Protein AF-A0A7S0ENW8-F1 (afdb_monomer)

Solvent-accessible surface area (backbone atoms only — not comparable to full-atom values): 9501 Å² total; per-residue (Å²): 119,57,72,40,77,46,80,48,72,46,78,56,61,97,93,54,88,68,68,50,77,47,80,47,73,40,72,53,72,91,69,92,64,78,50,60,42,69,52,75,48,71,70,87,68,55,80,50,41,33,65,29,35,27,38,98,94,39,80,40,53,71,80,74,59,57,89,91,46,83,42,41,60,43,67,33,64,58,25,39,32,32,29,65,58,78,70,94,59,100,79,66,75,93,82,66,78,78,71,62,82,42,77,48,73,33,89,88,36,46,37,30,24,41,37,56,76,62,46,68,76,47,88,78,89,72,70,58,44,53,56,56,69,38,88,70,47,29,47,35,32,40,74,44,69,63,52,89,90,64,89,129

Foldseek 3Di:
DFPDKDWDWDDDDPPDDDIDIDIDTHRDDDDLDWDWDKDKDQPQQDQFKAKWAADPNDTHGLQPADQLGPQFKAFGDQGMFIFGHPPPDVDDDPPDDGDTPDDDGDDQFRMWGQFDPCSSRDDPSPTHRDPSSDSSRMIITTPDTSDPPDDD

Secondary structure (DSSP, 8-state):
-EEEEEEEEE---TT--PPEEEEEEEEE----S--EEEEEE-----TTEEEEEEETTEEE-GGGPPTTS--S-EE-SSEEEEEE---S-S---TT-PPPPSEEEE-SS--EEESS-GGGGT---S---PPPTTSTT--EEEEEEE--TT---

Mean predicted aligned error: 7.74 Å

Sequence (152 aa):
APGRLQLSYSIPGPNQSAVSLDVTWSNKTATRLAESTWISFEPNHETRRTWQMHTLGSWISPYAVVENGTRHIFSVWDGVRLVEEPAMKRSMPQTELPRPSFLIQALDSPLLSFTDINHLIWYDGTSSPPRPSDPAAAAHFNLHNNLWGTAF

pLDDT: mean 80.48, std 13.92, range [35.09, 96.5]

Radius of gyration: 16.89 Å; Cα contacts (8 Å, |Δi|>4): 268; chains: 1; bounding box: 40×43×47 Å

Organism: NCBI:txid3032

Structure (mmCIF, N/CA/C/O backbone):
data_AF-A0A7S0ENW8-F1
#
_entry.id   AF-A0A7S0ENW8-F1
#
loop_
_atom_site.group_PDB
_atom_site.id
_atom_site.type_symbol
_atom_site.label_atom_id
_atom_site.label_alt_id
_atom_site.label_comp_id
_atom_site.label_asym_id
_atom_site.label_entity_id
_atom_site.label_seq_id
_atom_site.pdbx_PDB_ins_code
_atom_site.Cartn_x
_atom_site.Cartn_y
_atom_site.Cartn_z
_atom_site.occupancy
_atom_site.B_iso_or_equiv
_atom_site.auth_seq_id
_atom_site.auth_comp_id
_atom_site.auth_asym_id
_atom_site.auth_atom_id
_atom_site.pdbx_PDB_model_num
ATOM 1 N N . ALA A 1 1 ? -14.332 -2.227 13.575 1.00 78.69 1 ALA A N 1
ATOM 2 C CA . ALA A 1 1 ? -13.592 -1.011 13.161 1.00 78.69 1 ALA A CA 1
ATOM 3 C C . ALA A 1 1 ? -13.108 -0.209 14.379 1.00 78.69 1 ALA A C 1
ATOM 5 O O . ALA A 1 1 ? -13.778 -0.256 15.410 1.00 78.69 1 ALA A O 1
ATOM 6 N N . PRO A 1 2 ? -11.961 0.493 14.303 1.00 89.31 2 PRO A N 1
ATOM 7 C CA . PRO A 1 2 ? -11.470 1.382 15.362 1.00 89.31 2 PRO A CA 1
ATOM 8 C C . PRO A 1 2 ? -12.406 2.568 15.624 1.00 89.31 2 PRO A C 1
ATOM 10 O O . PRO A 1 2 ? -12.968 3.123 14.685 1.00 89.31 2 PRO A O 1
ATOM 13 N N . GLY A 1 3 ? -12.538 2.988 16.885 1.00 91.81 3 GLY A N 1
ATOM 14 C CA . GLY A 1 3 ? -13.309 4.181 17.253 1.00 91.81 3 GLY A CA 1
ATOM 15 C C . GLY A 1 3 ? -12.608 5.503 16.918 1.00 91.81 3 GLY A C 1
ATOM 16 O O . GLY A 1 3 ? -13.270 6.532 16.810 1.00 91.81 3 GLY A O 1
ATOM 17 N N . ARG A 1 4 ? -11.280 5.491 16.741 1.00 94.56 4 ARG A N 1
ATOM 18 C CA . ARG A 1 4 ? -10.496 6.640 16.267 1.00 94.56 4 ARG A CA 1
ATOM 19 C C . ARG A 1 4 ? -9.378 6.176 15.340 1.00 94.56 4 ARG A C 1
ATOM 21 O O . ARG A 1 4 ? -8.683 5.209 15.648 1.00 94.56 4 ARG A O 1
ATOM 28 N N . LEU A 1 5 ? -9.192 6.912 14.248 1.00 93.19 5 LEU A N 1
ATOM 29 C CA . LEU A 1 5 ? -8.088 6.775 13.301 1.00 93.19 5 LEU A CA 1
ATOM 30 C C . LEU A 1 5 ? -7.424 8.145 13.131 1.00 93.19 5 LEU A C 1
ATOM 32 O O . LEU A 1 5 ? -8.116 9.158 13.025 1.00 93.19 5 LEU A O 1
ATOM 36 N N . GLN A 1 6 ? -6.097 8.179 13.127 1.00 95.62 6 GLN A N 1
ATOM 37 C CA . GLN A 1 6 ? -5.308 9.385 12.917 1.00 95.62 6 GLN A CA 1
ATOM 38 C C . GLN A 1 6 ? -4.168 9.082 11.945 1.00 95.62 6 GLN A C 1
ATOM 40 O O . GLN A 1 6 ? -3.451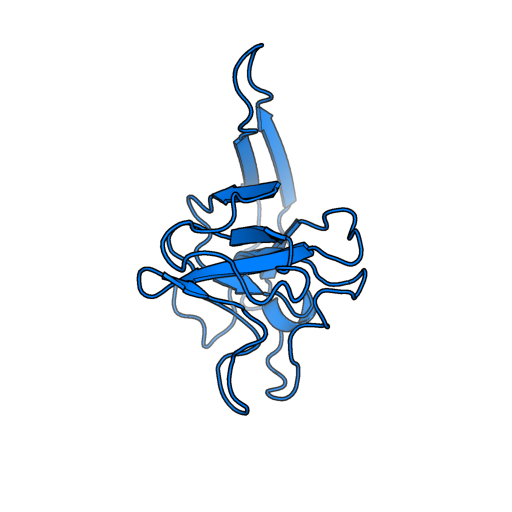 8.101 12.119 1.00 95.62 6 GLN A O 1
ATOM 45 N N . LEU A 1 7 ? -4.007 9.950 10.949 1.00 94.81 7 LEU A N 1
ATOM 46 C CA . LEU A 1 7 ? -2.851 9.988 10.063 1.00 94.81 7 LEU A CA 1
ATOM 47 C C . LEU A 1 7 ? -2.056 11.249 10.399 1.00 94.81 7 LEU A C 1
ATOM 49 O O . LEU A 1 7 ? -2.588 12.356 10.293 1.00 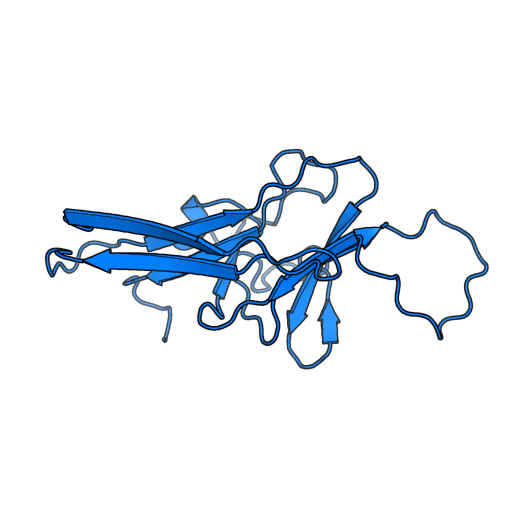94.81 7 LEU A O 1
ATOM 53 N N . SER A 1 8 ? -0.805 11.077 10.805 1.00 96.50 8 SER A N 1
ATOM 54 C CA . SER A 1 8 ? 0.146 12.174 10.978 1.00 96.50 8 SER A CA 1
ATOM 55 C C . SER A 1 8 ? 1.170 12.095 9.856 1.00 96.50 8 SER A C 1
ATOM 57 O O . SER A 1 8 ? 1.630 11.010 9.510 1.00 96.50 8 SER A O 1
ATOM 59 N N . TYR A 1 9 ? 1.513 13.235 9.269 1.00 94.69 9 TYR A N 1
ATOM 60 C CA . TYR A 1 9 ? 2.537 13.305 8.238 1.00 94.69 9 TYR A CA 1
ATOM 61 C C . TYR A 1 9 ? 3.530 14.412 8.568 1.00 94.69 9 TYR A C 1
ATOM 63 O O . TYR A 1 9 ? 3.144 15.506 8.984 1.00 94.69 9 TYR A O 1
ATOM 71 N N . SER A 1 10 ? 4.813 14.117 8.381 1.00 95.00 10 SER A N 1
ATOM 72 C CA . SER A 1 10 ? 5.895 15.083 8.548 1.00 95.00 10 SER A CA 1
ATOM 73 C C . SER A 1 10 ? 6.486 15.388 7.182 1.00 95.00 10 SER A C 1
ATOM 75 O O . SER A 1 10 ? 7.072 14.515 6.538 1.00 95.00 10 SER A O 1
ATOM 77 N N . ILE A 1 11 ? 6.286 16.623 6.720 1.00 93.75 11 ILE A N 1
ATOM 78 C CA . ILE A 1 11 ? 6.892 17.110 5.483 1.00 93.75 11 ILE A CA 1
ATOM 79 C C . ILE A 1 11 ? 8.278 17.627 5.846 1.00 93.75 11 ILE A C 1
ATOM 81 O O . ILE A 1 11 ? 8.393 18.491 6.722 1.00 93.75 11 ILE A O 1
ATOM 85 N N . PRO A 1 12 ? 9.330 17.113 5.206 1.00 91.62 12 PRO A N 1
ATOM 86 C CA . PRO A 1 12 ? 10.671 17.485 5.584 1.00 91.62 12 PRO A CA 1
ATOM 87 C C . PRO A 1 12 ? 11.011 18.908 5.107 1.00 91.62 12 PRO A C 1
ATOM 89 O O . PRO A 1 12 ? 10.356 19.479 4.232 1.00 91.62 12 PRO A O 1
ATOM 92 N N . GLY A 1 13 ? 12.051 19.494 5.704 1.00 89.50 13 GLY A N 1
ATOM 93 C CA . GLY A 1 13 ? 12.530 20.828 5.341 1.00 89.50 13 GLY A CA 1
ATOM 94 C C . GLY A 1 13 ? 13.160 20.895 3.939 1.00 89.50 13 GLY A C 1
ATOM 95 O O . GLY A 1 13 ? 13.356 19.867 3.283 1.00 89.50 13 GLY A O 1
ATOM 96 N N . PRO A 1 14 ? 13.536 22.102 3.473 1.00 80.38 14 PRO A N 1
ATOM 97 C CA . PRO A 1 14 ? 14.239 22.255 2.203 1.00 80.38 14 PRO A CA 1
ATOM 98 C C . PRO A 1 14 ? 15.523 21.408 2.230 1.00 80.38 14 PRO A C 1
ATOM 100 O O . PRO A 1 14 ? 16.301 21.515 3.176 1.00 80.38 14 PRO A O 1
ATOM 103 N N . ASN A 1 15 ? 15.730 20.580 1.196 1.00 85.19 15 ASN A N 1
ATOM 104 C CA . ASN A 1 15 ? 16.837 19.616 0.996 1.00 85.19 15 ASN A CA 1
ATOM 105 C C . ASN A 1 15 ? 16.604 18.167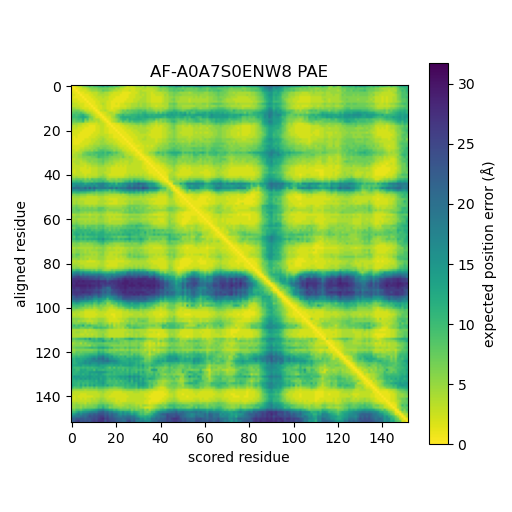 1.458 1.00 85.19 15 ASN A C 1
ATOM 107 O O . ASN A 1 15 ? 17.508 17.341 1.333 1.00 85.19 15 ASN A O 1
ATOM 111 N N . GLN A 1 16 ? 15.414 17.822 1.936 1.00 87.81 16 GLN A N 1
ATOM 112 C CA . GLN A 1 16 ? 15.028 16.440 2.219 1.00 87.81 16 GLN A CA 1
ATOM 113 C C . GLN A 1 16 ? 13.800 16.060 1.379 1.00 87.81 16 GLN A C 1
ATOM 115 O O . GLN A 1 16 ? 12.944 16.897 1.107 1.00 87.81 16 GLN A O 1
ATOM 120 N N . SER A 1 17 ? 13.725 14.801 0.942 1.00 87.69 17 SER A N 1
ATOM 121 C CA . SER A 1 17 ? 12.666 14.308 0.043 1.00 87.69 17 SER A CA 1
ATOM 122 C C . SER A 1 17 ? 11.765 13.236 0.663 1.00 87.69 17 SER A C 1
ATOM 124 O O . SER A 1 17 ? 10.780 12.843 0.044 1.00 87.69 17 SER A O 1
ATOM 126 N N . ALA A 1 18 ? 12.089 12.754 1.865 1.00 91.75 18 ALA A N 1
ATOM 127 C CA . ALA A 1 18 ? 11.337 11.701 2.537 1.00 91.75 18 ALA A CA 1
ATOM 128 C C . ALA A 1 18 ? 10.209 12.294 3.391 1.00 91.75 18 ALA A C 1
ATOM 130 O O . ALA A 1 18 ? 10.466 13.056 4.319 1.00 91.75 18 ALA A O 1
ATOM 131 N N . VAL A 1 19 ? 8.967 11.921 3.083 1.00 93.12 19 VAL A N 1
ATOM 132 C CA . VAL A 1 19 ? 7.793 12.235 3.908 1.00 93.12 19 VAL A CA 1
ATOM 133 C C . VAL A 1 19 ? 7.554 11.069 4.859 1.00 93.12 19 VAL A C 1
ATOM 135 O O . VAL A 1 19 ? 7.376 9.939 4.406 1.00 93.12 19 VAL A O 1
ATOM 138 N N . SER A 1 20 ? 7.528 11.343 6.162 1.00 94.38 20 SER A N 1
ATOM 139 C CA . SER A 1 20 ? 7.166 10.336 7.165 1.00 94.38 20 SER A CA 1
ATOM 140 C C . SER A 1 20 ? 5.655 10.298 7.348 1.00 94.38 20 SER A C 1
ATOM 142 O O . SER A 1 20 ? 5.011 11.350 7.382 1.00 94.38 20 SER A O 1
ATOM 144 N N . LEU A 1 21 ? 5.103 9.093 7.472 1.00 94.31 21 LEU A N 1
ATOM 145 C CA . LEU A 1 21 ? 3.676 8.837 7.638 1.00 94.31 21 LEU A CA 1
ATOM 146 C C . LEU A 1 21 ? 3.472 7.916 8.839 1.00 94.31 21 LEU A C 1
ATOM 148 O O . LEU A 1 21 ? 3.955 6.788 8.830 1.00 94.31 21 LEU A O 1
ATOM 152 N N . ASP A 1 22 ? 2.708 8.381 9.822 1.00 94.56 22 ASP A N 1
ATOM 153 C CA . ASP A 1 22 ? 2.341 7.613 11.007 1.00 94.56 22 ASP A CA 1
ATOM 154 C C . ASP A 1 22 ? 0.827 7.416 11.035 1.00 94.56 22 ASP A C 1
ATOM 156 O O . ASP A 1 22 ? 0.054 8.377 11.133 1.00 94.56 22 ASP A O 1
ATOM 160 N N . VAL A 1 23 ? 0.391 6.159 10.968 1.00 93.19 23 VAL A N 1
ATOM 161 C CA . VAL A 1 23 ? -1.020 5.792 11.116 1.00 93.19 23 VAL A CA 1
ATOM 162 C C . VAL A 1 23 ? -1.231 5.224 12.509 1.00 93.19 23 VAL A C 1
ATOM 164 O O . VAL A 1 23 ? -0.637 4.219 12.884 1.00 93.19 23 VAL A O 1
ATOM 167 N N . THR A 1 24 ? -2.107 5.852 13.286 1.00 93.06 24 THR A N 1
ATOM 168 C CA . THR A 1 24 ? -2.462 5.403 14.635 1.00 93.06 24 THR A CA 1
ATOM 169 C C . THR A 1 24 ? -3.959 5.159 14.727 1.00 93.06 24 THR A C 1
ATOM 171 O O . THR A 1 24 ? -4.765 5.973 14.273 1.00 93.06 24 THR A O 1
ATOM 174 N N . TRP A 1 25 ? -4.356 4.061 15.366 1.00 91.31 25 TRP A N 1
ATOM 175 C CA . TRP A 1 25 ? -5.754 3.777 15.675 1.00 91.31 25 TRP A CA 1
ATOM 176 C C . TRP A 1 25 ? -5.937 3.410 17.144 1.00 91.31 25 TRP A C 1
ATOM 178 O O . TRP A 1 25 ? -5.053 2.848 17.786 1.00 91.31 25 TRP A O 1
ATOM 188 N N . SER A 1 26 ? -7.108 3.728 17.690 1.00 93.81 26 SER A N 1
ATOM 189 C CA . SER A 1 26 ? -7.467 3.400 19.070 1.00 93.81 26 SER A CA 1
ATOM 190 C C . SER A 1 26 ? -8.957 3.097 19.207 1.00 93.81 26 SER A C 1
ATOM 192 O O . SER A 1 26 ? -9.739 3.250 18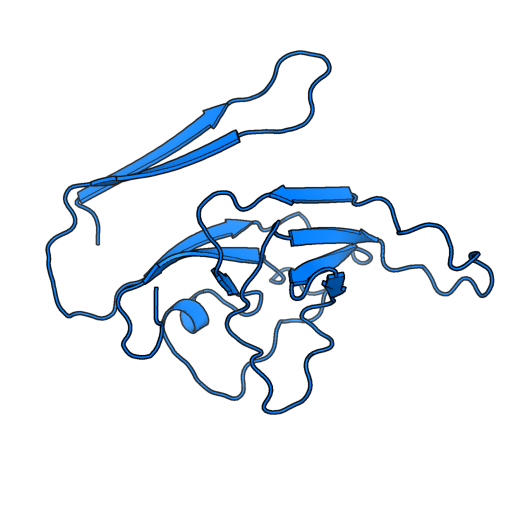.263 1.00 93.81 26 SER A O 1
ATOM 194 N N . ASN A 1 27 ? -9.354 2.606 20.384 1.00 94.19 27 ASN A N 1
ATOM 195 C CA . ASN A 1 27 ? -10.733 2.221 20.696 1.00 94.1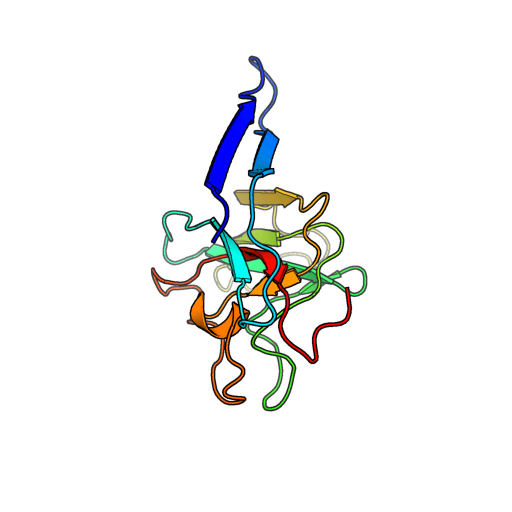9 27 ASN A CA 1
ATOM 196 C C . ASN A 1 27 ? -11.318 1.203 19.703 1.00 94.19 27 ASN A C 1
ATOM 198 O O . ASN A 1 27 ? -12.490 1.279 19.340 1.00 94.19 27 ASN A O 1
ATOM 202 N N . LYS A 1 28 ? -10.504 0.259 19.220 1.00 88.88 28 LYS A N 1
ATOM 203 C CA . LYS A 1 28 ? -11.011 -0.880 18.453 1.00 88.88 28 LYS A CA 1
ATOM 204 C C . LYS A 1 28 ? -11.645 -1.880 19.413 1.00 88.88 28 LYS A C 1
ATOM 206 O O . LYS A 1 28 ? -10.976 -2.396 20.304 1.00 88.88 28 LYS A O 1
ATOM 211 N N . THR A 1 29 ? -12.928 -2.170 19.209 1.00 90.12 29 THR A N 1
ATOM 212 C CA . THR A 1 29 ? -13.624 -3.236 19.934 1.00 90.12 29 THR A CA 1
ATOM 213 C C . THR A 1 29 ? -12.924 -4.568 19.674 1.00 90.12 29 THR A C 1
ATOM 215 O O . THR A 1 29 ? -12.686 -4.935 18.520 1.00 90.12 29 THR A O 1
ATOM 218 N N . ALA A 1 30 ? -12.597 -5.292 20.745 1.00 86.06 30 ALA A N 1
ATOM 219 C CA . ALA A 1 30 ? -12.081 -6.647 20.641 1.00 86.06 30 ALA A CA 1
ATOM 220 C C . ALA A 1 30 ? -13.198 -7.569 20.133 1.00 86.06 30 ALA A C 1
ATOM 222 O O . ALA A 1 30 ? -14.213 -7.761 20.801 1.00 86.06 30 ALA A O 1
ATOM 223 N N . THR A 1 31 ? -13.025 -8.118 18.935 1.00 85.06 31 THR A N 1
ATOM 224 C CA . THR A 1 31 ? -13.969 -9.047 18.304 1.00 85.06 31 THR A CA 1
ATOM 225 C C . THR A 1 31 ? -13.187 -10.149 17.589 1.00 85.06 31 THR A C 1
ATOM 227 O O . THR A 1 31 ? -12.002 -9.993 17.290 1.00 85.06 31 THR A O 1
ATOM 230 N N . ARG A 1 32 ? -13.856 -11.272 17.305 1.00 82.88 32 ARG A N 1
ATOM 231 C CA . ARG A 1 32 ? -13.334 -12.341 16.432 1.00 82.88 32 ARG A CA 1
ATOM 232 C C . ARG A 1 32 ? -13.818 -12.216 14.984 1.00 82.88 32 ARG A C 1
ATOM 234 O O . ARG A 1 32 ? -13.701 -13.166 14.221 1.00 82.88 32 ARG A O 1
ATOM 241 N N . LEU A 1 33 ? -14.419 -11.082 14.626 1.00 84.00 33 LEU A N 1
ATOM 242 C CA . LEU A 1 33 ? -14.814 -10.830 13.244 1.00 84.00 33 LEU A CA 1
ATOM 243 C C . LEU A 1 33 ? -13.558 -10.579 12.416 1.00 84.00 33 LEU A C 1
ATOM 245 O O . LEU A 1 33 ? -12.660 -9.886 12.888 1.00 84.00 33 LEU A O 1
ATOM 249 N N . ALA A 1 34 ? -13.518 -11.129 11.205 1.00 81.94 34 ALA A N 1
ATOM 250 C CA . ALA A 1 34 ? -12.451 -10.857 10.253 1.00 81.94 34 ALA A CA 1
ATOM 251 C C . ALA A 1 34 ? -12.437 -9.359 9.905 1.00 81.94 34 ALA A C 1
ATOM 253 O O . ALA A 1 34 ? -13.425 -8.808 9.420 1.00 81.94 34 ALA A O 1
ATOM 254 N N . GLU A 1 35 ? -11.323 -8.699 10.192 1.00 83.94 35 GLU A N 1
ATOM 255 C CA . GLU A 1 35 ? -11.095 -7.274 10.016 1.00 83.94 35 GLU A CA 1
ATOM 256 C C . GLU A 1 35 ? -9.640 -7.044 9.598 1.00 83.94 35 GLU A C 1
ATOM 258 O O . GLU A 1 35 ? -8.700 -7.539 10.223 1.00 83.94 35 GLU A O 1
ATOM 263 N N . SER A 1 36 ? -9.463 -6.209 8.581 1.00 86.06 36 SER A N 1
ATOM 264 C CA . SER A 1 36 ? -8.161 -5.773 8.097 1.00 86.06 36 SER A CA 1
ATOM 265 C C . SER A 1 36 ? -8.151 -4.248 8.021 1.00 86.06 36 SER A C 1
ATOM 267 O O . SER A 1 36 ? -9.168 -3.640 7.686 1.00 86.06 36 SER A O 1
ATOM 269 N N . THR A 1 37 ? -7.028 -3.632 8.375 1.00 87.88 37 THR A N 1
ATOM 270 C CA . THR A 1 37 ? -6.782 -2.193 8.220 1.00 87.88 37 THR A CA 1
ATOM 271 C C . THR A 1 37 ? -5.567 -2.031 7.327 1.00 87.88 37 THR A C 1
ATOM 273 O O . THR A 1 37 ? -4.560 -2.714 7.522 1.00 87.88 37 THR A O 1
ATOM 276 N N . TRP A 1 38 ? -5.637 -1.113 6.370 1.00 90.69 38 TRP A N 1
ATOM 277 C CA . TRP A 1 38 ? -4.561 -0.884 5.418 1.00 90.69 38 TRP A CA 1
ATOM 278 C C . TRP A 1 38 ? -4.403 0.587 5.067 1.00 90.69 38 TRP A C 1
ATOM 280 O O . TRP A 1 38 ? -5.284 1.408 5.332 1.00 90.69 38 TRP A O 1
ATOM 290 N N . ILE A 1 39 ? -3.274 0.895 4.441 1.00 91.69 39 ILE A N 1
ATOM 291 C CA . ILE A 1 39 ? -3.033 2.160 3.755 1.00 91.69 39 ILE A CA 1
ATOM 292 C C . ILE A 1 39 ? -2.620 1.867 2.313 1.00 91.69 39 ILE A C 1
ATOM 294 O O . ILE A 1 39 ? -1.771 1.013 2.058 1.00 91.69 39 ILE A O 1
ATOM 298 N N . SER A 1 40 ? -3.264 2.549 1.369 1.00 92.19 40 SER A N 1
ATOM 299 C CA . SER A 1 40 ? -3.020 2.385 -0.063 1.00 92.19 40 SER A CA 1
ATOM 300 C C . SER A 1 40 ? -2.161 3.522 -0.586 1.00 92.19 40 SER A C 1
ATOM 302 O O . SER A 1 40 ? -2.421 4.688 -0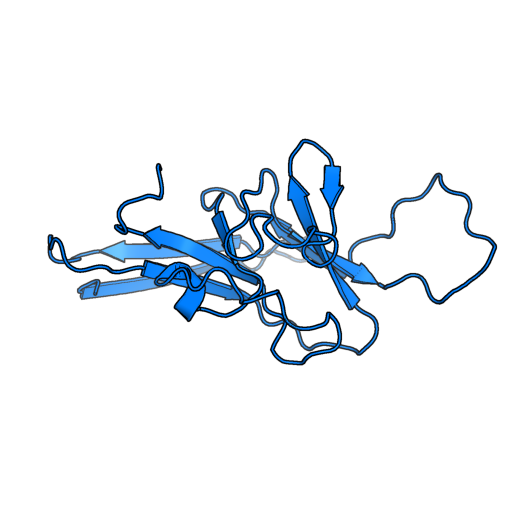.286 1.00 92.19 40 SER A O 1
ATOM 304 N N . PHE A 1 41 ? -1.182 3.183 -1.415 1.00 90.50 41 PHE A N 1
ATOM 305 C CA . PHE A 1 41 ? -0.445 4.144 -2.221 1.00 90.50 41 PHE A CA 1
ATOM 306 C C . PHE A 1 41 ? -0.768 3.911 -3.691 1.00 90.50 41 PHE A C 1
ATOM 308 O O . PHE A 1 41 ? -0.419 2.878 -4.263 1.00 90.50 41 PHE A O 1
ATOM 315 N N . GLU A 1 42 ? -1.430 4.904 -4.273 1.00 87.94 42 GLU A N 1
ATOM 316 C CA . GLU A 1 42 ? -1.953 4.914 -5.641 1.00 87.94 42 GLU A CA 1
ATOM 317 C C . GLU A 1 42 ? -1.285 6.067 -6.406 1.00 87.94 42 GLU A C 1
ATOM 319 O O . GLU A 1 42 ? -1.857 7.151 -6.552 1.00 87.94 42 GLU A O 1
ATOM 324 N N . PRO A 1 43 ? -0.008 5.911 -6.798 1.00 78.75 43 PRO A N 1
ATOM 325 C CA . PRO A 1 43 ? 0.690 6.931 -7.567 1.00 78.75 43 PRO A CA 1
ATOM 326 C C . PRO A 1 43 ? -0.008 7.120 -8.917 1.00 78.75 43 PRO A C 1
ATOM 328 O O . PRO A 1 43 ? -0.497 6.165 -9.505 1.00 78.75 43 PRO A O 1
ATOM 331 N N . ASN A 1 44 ? -0.031 8.345 -9.449 1.00 73.62 44 ASN A N 1
ATOM 332 C CA . ASN A 1 44 ? -0.590 8.571 -10.782 1.00 73.62 44 ASN A CA 1
ATOM 333 C C . ASN A 1 44 ? 0.239 7.783 -11.814 1.00 73.62 44 ASN A C 1
ATOM 335 O O . ASN A 1 44 ? 1.410 8.098 -12.057 1.00 73.62 44 ASN A O 1
ATOM 339 N N . HIS A 1 45 ? -0.348 6.715 -12.351 1.00 63.25 45 HIS A N 1
ATOM 340 C CA . HIS A 1 45 ? 0.337 5.760 -13.208 1.00 63.25 45 HIS A CA 1
ATOM 341 C C . HIS A 1 45 ? 0.597 6.375 -14.584 1.00 63.25 45 HIS A C 1
ATOM 343 O O . HIS A 1 45 ? -0.211 6.286 -15.507 1.00 63.25 45 HIS A O 1
ATOM 349 N N . GLU A 1 46 ? 1.774 6.972 -14.757 1.00 64.25 46 GLU A N 1
ATOM 350 C CA . GLU A 1 46 ? 2.352 7.091 -16.090 1.00 64.25 46 GLU A CA 1
ATOM 351 C C . GLU A 1 46 ? 2.607 5.673 -16.625 1.00 64.25 46 GLU A C 1
ATOM 353 O O . GLU A 1 46 ? 3.168 4.828 -15.926 1.00 64.25 46 GLU A O 1
ATOM 358 N N . THR A 1 47 ? 2.226 5.415 -17.878 1.00 62.69 47 THR A N 1
ATOM 359 C CA . THR A 1 47 ? 2.179 4.096 -18.553 1.00 62.69 47 THR A CA 1
ATOM 360 C C . THR A 1 47 ? 3.494 3.296 -18.588 1.00 62.69 47 THR A C 1
ATOM 362 O O . THR A 1 47 ? 3.530 2.213 -19.168 1.00 62.69 47 THR A O 1
ATOM 365 N N . ARG A 1 48 ? 4.585 3.802 -17.999 1.00 75.31 48 ARG A N 1
ATOM 366 C CA . ARG A 1 48 ? 5.931 3.208 -18.022 1.00 75.31 48 ARG A CA 1
ATOM 367 C C . ARG A 1 48 ? 6.526 2.900 -16.648 1.00 75.31 48 ARG A C 1
ATOM 369 O O . ARG A 1 48 ? 7.698 2.545 -16.598 1.00 75.31 48 ARG A O 1
ATOM 376 N N . ARG A 1 49 ? 5.795 3.047 -15.541 1.00 81.50 49 ARG A N 1
ATOM 377 C CA . ARG A 1 49 ? 6.316 2.712 -14.202 1.00 81.50 49 ARG A CA 1
ATOM 378 C C . ARG A 1 49 ? 5.734 1.391 -13.702 1.00 81.50 49 ARG A C 1
ATOM 380 O O . ARG A 1 49 ? 4.571 1.099 -13.948 1.00 81.50 49 ARG A O 1
ATOM 387 N N . THR A 1 50 ? 6.549 0.609 -13.001 1.00 86.12 50 THR A N 1
ATOM 388 C CA . THR A 1 50 ? 6.165 -0.683 -12.419 1.00 86.12 50 THR A CA 1
ATOM 389 C C . THR A 1 50 ? 6.602 -0.767 -10.963 1.00 86.12 50 THR A C 1
ATOM 391 O O . THR A 1 50 ? 7.621 -0.184 -10.573 1.00 86.12 50 THR A O 1
ATOM 394 N N . TRP A 1 51 ? 5.843 -1.504 -10.156 1.00 89.25 51 TRP A N 1
ATOM 395 C CA . TRP A 1 51 ? 6.212 -1.795 -8.778 1.00 89.25 51 TRP A CA 1
ATOM 396 C C . TRP A 1 51 ? 7.310 -2.854 -8.697 1.00 89.25 51 TRP A C 1
ATOM 398 O O . TRP A 1 51 ? 7.332 -3.839 -9.435 1.00 89.25 51 TRP A O 1
ATOM 408 N N . GLN A 1 52 ? 8.199 -2.674 -7.729 1.00 90.88 52 GLN A N 1
ATOM 409 C CA . GLN A 1 52 ? 9.093 -3.705 -7.228 1.00 90.88 52 GLN A CA 1
ATOM 410 C C . GLN A 1 52 ? 9.008 -3.743 -5.709 1.00 90.88 52 GLN A C 1
ATOM 412 O O . GLN A 1 52 ? 8.857 -2.708 -5.061 1.00 90.88 52 GLN A O 1
ATOM 417 N N . MET A 1 53 ? 9.146 -4.933 -5.145 1.00 92.06 53 MET A N 1
ATOM 418 C CA . MET A 1 53 ? 9.119 -5.177 -3.707 1.00 92.06 53 MET A CA 1
ATOM 419 C C . MET A 1 53 ? 10.475 -5.702 -3.243 1.00 92.06 53 MET A C 1
ATOM 421 O O . MET A 1 53 ? 11.096 -6.501 -3.951 1.00 92.06 53 MET A O 1
ATOM 425 N N . HIS A 1 54 ? 10.946 -5.252 -2.080 1.00 92.44 54 HIS A N 1
ATOM 426 C CA . HIS A 1 54 ? 12.177 -5.772 -1.495 1.00 92.44 54 HIS A CA 1
ATOM 427 C C . HIS A 1 54 ? 11.867 -7.002 -0.649 1.00 92.44 54 HIS A C 1
ATOM 429 O O . HIS A 1 54 ? 11.322 -6.885 0.449 1.00 92.44 54 HIS A O 1
ATOM 435 N N . THR A 1 55 ? 12.204 -8.181 -1.160 1.00 88.25 55 THR A N 1
ATOM 436 C CA . THR A 1 55 ? 11.983 -9.454 -0.472 1.00 88.25 55 THR A CA 1
ATOM 437 C C . THR A 1 55 ? 13.120 -10.420 -0.785 1.00 88.25 55 THR A C 1
ATOM 439 O O . THR A 1 55 ? 13.742 -10.338 -1.846 1.00 88.25 55 THR A O 1
ATOM 442 N N . LEU A 1 56 ? 13.443 -11.312 0.155 1.00 86.12 56 LEU A N 1
ATOM 443 C CA . LEU A 1 56 ? 14.549 -12.272 0.020 1.00 86.12 56 LEU A CA 1
ATOM 444 C C . LEU A 1 56 ? 15.894 -11.610 -0.364 1.00 86.12 56 LEU A C 1
ATOM 446 O O . LEU A 1 56 ? 16.685 -12.174 -1.117 1.00 86.12 56 LEU A O 1
ATOM 450 N N . GLY A 1 57 ? 16.140 -10.390 0.127 1.00 86.75 57 GLY A N 1
ATOM 451 C CA . GLY A 1 57 ? 17.374 -9.629 -0.110 1.00 86.75 57 GLY A CA 1
ATOM 452 C C . GLY A 1 57 ? 17.513 -9.029 -1.512 1.00 86.75 57 GLY A C 1
ATOM 453 O O . GLY A 1 57 ? 18.616 -8.650 -1.904 1.00 86.75 57 GLY A O 1
ATOM 454 N N . SER A 1 58 ? 16.430 -8.971 -2.293 1.00 89.56 58 SER A N 1
ATOM 455 C CA . SER A 1 58 ? 16.461 -8.410 -3.644 1.00 89.56 58 SER A CA 1
ATOM 456 C C . SER A 1 58 ? 15.169 -7.679 -4.012 1.00 89.56 58 SER A C 1
ATOM 458 O O . SER A 1 58 ? 14.120 -7.863 -3.398 1.00 89.56 58 SER A O 1
ATOM 460 N N . TRP A 1 59 ? 15.253 -6.812 -5.023 1.00 90.19 59 TRP A N 1
ATOM 461 C CA . TRP A 1 59 ? 14.096 -6.122 -5.590 1.00 90.19 59 TRP A CA 1
ATOM 462 C C . TRP A 1 59 ? 13.462 -6.983 -6.680 1.00 90.19 59 TRP A C 1
ATOM 464 O O . TRP A 1 59 ? 14.069 -7.198 -7.729 1.00 90.19 59 TRP A O 1
ATOM 474 N N . ILE A 1 60 ? 12.239 -7.450 -6.440 1.00 88.25 60 ILE A N 1
ATOM 475 C CA . ILE A 1 60 ? 11.528 -8.389 -7.314 1.00 88.25 60 ILE A CA 1
ATOM 476 C C . ILE A 1 60 ? 10.232 -7.745 -7.811 1.00 88.25 60 ILE A C 1
ATOM 478 O O . ILE A 1 60 ? 9.598 -6.964 -7.104 1.00 88.25 60 ILE A O 1
ATOM 482 N N . SER A 1 61 ? 9.831 -8.065 -9.040 1.00 88.00 61 SER A N 1
ATOM 483 C CA . SER A 1 61 ? 8.526 -7.670 -9.574 1.00 88.00 61 SER A CA 1
ATOM 484 C C . SER A 1 61 ? 7.408 -8.524 -8.952 1.00 88.00 61 SER A C 1
ATOM 486 O O . SER A 1 61 ? 7.487 -9.753 -9.041 1.00 88.00 61 SER A O 1
ATOM 488 N N . PRO A 1 62 ? 6.339 -7.927 -8.388 1.00 86.56 62 PRO A N 1
ATOM 489 C CA . PRO A 1 62 ? 5.191 -8.687 -7.884 1.00 86.56 62 PRO A CA 1
ATOM 490 C C . PRO A 1 62 ? 4.411 -9.384 -9.013 1.00 86.56 62 PRO A C 1
ATOM 492 O O . PRO A 1 62 ? 3.641 -10.308 -8.764 1.00 86.56 62 PRO A O 1
ATOM 495 N N . TYR A 1 63 ? 4.646 -8.986 -10.267 1.00 85.38 63 TYR A N 1
ATOM 496 C CA . TYR A 1 63 ? 4.022 -9.550 -11.466 1.00 85.38 63 TYR A CA 1
ATOM 497 C C . TYR A 1 63 ? 4.759 -10.782 -12.011 1.00 85.38 63 TYR A C 1
ATOM 499 O O . TYR A 1 63 ? 4.236 -11.479 -12.877 1.00 85.38 63 TYR A O 1
ATOM 507 N N . ALA A 1 64 ? 5.970 -11.062 -11.518 1.00 83.12 64 ALA A N 1
ATOM 508 C CA . ALA A 1 64 ? 6.795 -12.194 -11.949 1.00 83.12 64 ALA A CA 1
ATOM 509 C C . ALA A 1 64 ? 6.584 -13.460 -11.095 1.00 83.12 64 ALA A C 1
ATOM 511 O O . ALA A 1 64 ? 7.380 -14.397 -11.149 1.00 83.12 64 ALA A O 1
ATOM 512 N N . VAL A 1 65 ? 5.524 -13.493 -10.287 1.00 79.25 65 VAL A N 1
ATOM 513 C CA . VAL A 1 65 ? 5.198 -14.625 -9.416 1.00 79.25 65 VAL A CA 1
ATOM 514 C C . VAL A 1 65 ? 4.506 -15.708 -10.240 1.00 79.25 65 VAL A C 1
ATOM 516 O O . VAL A 1 65 ? 3.512 -15.452 -10.925 1.00 79.25 65 VAL A O 1
ATOM 519 N N . VAL A 1 66 ? 5.018 -16.935 -10.172 1.00 77.94 66 VAL A N 1
ATOM 520 C CA . VAL A 1 66 ? 4.472 -18.091 -10.900 1.00 77.94 66 VAL A CA 1
ATOM 521 C C . VAL A 1 66 ? 3.032 -18.408 -10.495 1.00 77.94 66 VAL A C 1
ATOM 523 O O . VAL A 1 66 ? 2.555 -17.993 -9.439 1.00 77.94 66 VAL A O 1
ATOM 526 N N . GLU A 1 67 ? 2.317 -19.113 -11.368 1.00 71.69 67 GLU A N 1
ATOM 527 C CA . GLU A 1 67 ? 0.952 -19.561 -11.090 1.00 71.69 67 GLU A CA 1
ATOM 528 C C . GLU A 1 67 ? 0.952 -20.508 -9.889 1.00 71.69 67 GLU A C 1
ATOM 530 O O . GLU A 1 67 ? 1.901 -21.270 -9.706 1.00 71.69 67 GLU A O 1
ATOM 535 N N . ASN A 1 68 ? -0.074 -20.408 -9.040 1.00 69.00 68 ASN A N 1
ATOM 536 C CA . ASN A 1 68 ? -0.141 -21.062 -7.726 1.00 69.00 68 ASN A CA 1
ATOM 537 C C . ASN A 1 68 ? 0.938 -20.619 -6.714 1.00 69.00 68 ASN A C 1
ATOM 539 O O . ASN A 1 68 ? 1.051 -21.206 -5.639 1.00 69.00 68 ASN A O 1
ATOM 543 N N . GLY A 1 69 ? 1.725 -19.583 -7.022 1.00 74.31 69 GLY A N 1
ATOM 544 C CA . GLY A 1 69 ? 2.554 -18.888 -6.039 1.00 74.31 69 GLY A CA 1
ATOM 545 C C . GLY A 1 69 ? 1.742 -17.911 -5.181 1.00 74.31 69 GLY A C 1
ATOM 546 O O . GLY A 1 69 ? 0.588 -17.598 -5.479 1.00 74.31 69 GLY A O 1
ATOM 547 N N . THR A 1 70 ? 2.355 -17.372 -4.125 1.00 77.00 70 THR A N 1
ATOM 548 C CA . THR A 1 70 ? 1.726 -16.348 -3.276 1.00 77.00 70 THR A CA 1
ATOM 549 C C . THR A 1 70 ? 1.617 -15.022 -4.035 1.00 77.00 70 THR A C 1
ATOM 551 O O . THR A 1 70 ? 2.544 -14.218 -4.022 1.00 77.00 70 THR A O 1
ATOM 554 N N . ARG A 1 71 ? 0.497 -14.805 -4.733 1.00 79.12 71 ARG A N 1
ATOM 555 C CA . ARG A 1 71 ? 0.244 -13.615 -5.575 1.00 79.12 71 ARG A CA 1
ATOM 556 C C . ARG A 1 71 ? -0.567 -12.508 -4.896 1.00 79.12 71 ARG A C 1
ATOM 558 O O . ARG A 1 71 ? -0.685 -11.418 -5.447 1.00 79.12 71 ARG A O 1
ATOM 565 N N . HIS A 1 72 ? -1.127 -12.791 -3.723 1.00 79.50 72 HIS A N 1
ATOM 566 C CA . HIS A 1 72 ? -2.105 -11.920 -3.068 1.00 79.50 72 HIS A CA 1
ATOM 567 C C . HIS A 1 72 ? -1.472 -11.013 -2.020 1.00 79.50 72 HIS A C 1
ATOM 569 O O . HIS A 1 72 ? -1.684 -9.805 -2.044 1.00 79.50 72 HIS A O 1
ATOM 575 N N . ILE A 1 73 ? -0.700 -11.601 -1.103 1.00 84.88 73 ILE A N 1
ATOM 576 C CA . ILE A 1 73 ? -0.040 -10.898 -0.005 1.00 84.88 73 ILE A CA 1
ATOM 577 C C . ILE A 1 73 ? 1.448 -11.200 -0.077 1.00 84.88 73 ILE A C 1
ATOM 579 O O . ILE A 1 73 ? 1.865 -12.356 -0.123 1.00 84.88 73 ILE A O 1
ATOM 583 N N . PHE A 1 74 ? 2.243 -10.146 -0.060 1.00 86.81 74 PHE A N 1
ATOM 584 C CA . PHE A 1 74 ? 3.689 -10.197 -0.116 1.00 86.81 74 PHE A CA 1
ATOM 585 C C . PHE A 1 74 ? 4.268 -9.754 1.210 1.00 86.81 74 PHE A C 1
ATOM 587 O O . PHE A 1 74 ? 3.787 -8.787 1.797 1.00 86.81 74 PHE A O 1
ATOM 594 N N . SER A 1 75 ? 5.324 -10.439 1.645 1.00 89.06 75 SER A N 1
ATOM 595 C CA . SER A 1 75 ? 6.168 -9.941 2.720 1.00 89.06 75 SER A CA 1
ATOM 596 C C . SER A 1 75 ? 7.342 -9.155 2.146 1.00 89.06 75 SER A C 1
ATOM 598 O O . SER A 1 75 ? 8.036 -9.637 1.243 1.00 89.06 75 SER A O 1
ATOM 600 N N . VAL A 1 76 ? 7.558 -7.956 2.676 1.00 91.75 76 VAL A N 1
ATOM 601 C CA . VAL A 1 76 ? 8.672 -7.071 2.347 1.00 91.75 76 VAL A CA 1
ATOM 602 C C . VAL A 1 76 ? 9.541 -6.808 3.562 1.00 91.75 76 VAL A C 1
ATOM 604 O O . VAL A 1 76 ? 9.065 -6.809 4.694 1.00 91.75 76 VAL A O 1
ATOM 607 N N . TRP A 1 77 ? 10.822 -6.567 3.302 1.00 89.69 77 TRP A N 1
ATOM 608 C CA . TRP A 1 77 ? 11.765 -6.100 4.315 1.00 89.69 77 TRP A CA 1
ATOM 609 C C . TRP A 1 77 ? 11.875 -4.584 4.316 1.00 89.69 77 TRP A C 1
ATOM 611 O O . TRP A 1 77 ? 11.494 -3.952 5.290 1.00 89.69 77 TRP A O 1
ATOM 621 N N . ASP A 1 78 ? 12.340 -3.996 3.214 1.00 90.56 78 ASP A N 1
ATOM 622 C CA . ASP A 1 78 ? 12.567 -2.545 3.183 1.00 90.56 78 ASP A CA 1
ATOM 623 C C . ASP A 1 78 ? 11.307 -1.795 2.753 1.00 90.56 78 ASP A C 1
ATOM 625 O O . ASP A 1 78 ? 11.077 -0.672 3.187 1.00 90.56 78 ASP A O 1
ATOM 629 N N . GLY A 1 79 ? 10.497 -2.400 1.880 1.00 93.75 79 GLY A N 1
ATOM 630 C CA . GLY A 1 79 ? 9.291 -1.799 1.323 1.00 93.75 79 GLY A CA 1
ATOM 631 C C . GLY A 1 79 ? 9.166 -2.023 -0.181 1.00 93.75 79 GLY A C 1
ATOM 632 O O . GLY A 1 79 ? 9.504 -3.092 -0.701 1.00 93.75 79 GLY A O 1
ATOM 633 N N . VAL A 1 80 ? 8.657 -1.012 -0.884 1.00 93.62 80 VAL A N 1
ATOM 634 C CA . VAL A 1 80 ? 8.348 -1.078 -2.320 1.00 93.62 80 VAL A CA 1
ATOM 635 C C . VAL A 1 80 ? 8.864 0.154 -3.049 1.00 93.62 80 VAL A C 1
ATOM 637 O O . VAL A 1 80 ? 8.967 1.239 -2.480 1.00 93.62 80 VAL A O 1
ATOM 640 N N . ARG A 1 81 ? 9.165 0.009 -4.335 1.00 92.31 81 ARG A N 1
ATOM 641 C CA . ARG A 1 81 ? 9.614 1.113 -5.184 1.00 92.31 81 ARG A CA 1
ATOM 642 C C . ARG A 1 81 ? 8.919 1.096 -6.533 1.00 92.31 81 ARG A C 1
ATOM 644 O O . ARG A 1 81 ? 8.642 0.026 -7.069 1.00 92.31 81 ARG A O 1
ATOM 651 N N . LEU A 1 82 ? 8.714 2.276 -7.102 1.00 89.12 82 LEU A N 1
ATOM 652 C CA . LEU A 1 82 ? 8.375 2.429 -8.510 1.00 89.12 82 LEU A CA 1
ATOM 653 C C . LEU A 1 82 ? 9.641 2.654 -9.324 1.00 89.12 82 LEU A C 1
ATOM 655 O O . LEU A 1 82 ? 10.359 3.641 -9.122 1.00 89.12 82 LEU A O 1
ATOM 659 N N . VAL A 1 83 ? 9.872 1.781 -10.294 1.00 87.44 83 VAL A N 1
ATOM 660 C CA . VAL A 1 83 ? 10.934 1.938 -11.292 1.00 87.44 83 VAL A CA 1
ATOM 661 C C . VAL A 1 83 ? 10.319 2.181 -12.658 1.00 87.44 83 VAL A C 1
ATOM 663 O O . VAL A 1 83 ? 9.226 1.698 -12.953 1.00 87.44 83 VAL A O 1
ATOM 666 N N . GLU A 1 84 ? 11.016 2.940 -13.496 1.00 82.56 84 GLU A N 1
ATOM 667 C CA . GLU A 1 84 ? 10.674 2.986 -14.912 1.00 82.56 84 GLU A CA 1
ATOM 668 C C . GLU A 1 84 ? 11.008 1.635 -15.544 1.00 82.56 84 GLU A C 1
ATOM 670 O O . GLU A 1 84 ? 12.113 1.112 -15.377 1.00 82.56 84 GLU A O 1
ATOM 675 N N . GLU A 1 85 ? 10.044 1.074 -16.265 1.00 70.81 85 GLU A N 1
ATOM 676 C CA . GLU A 1 85 ? 10.277 -0.066 -17.136 1.00 70.81 85 GLU A CA 1
ATOM 677 C C . GLU A 1 85 ? 11.353 0.336 -18.150 1.00 70.81 85 GLU A C 1
ATOM 679 O O . GLU A 1 85 ? 11.194 1.356 -18.841 1.00 70.81 85 GLU A O 1
ATOM 684 N N . PRO A 1 86 ? 12.460 -0.420 -18.259 1.00 61.47 86 PRO A N 1
ATOM 685 C CA . PRO A 1 86 ? 13.467 -0.128 -19.255 1.00 61.47 86 PRO A CA 1
ATOM 686 C C . PRO A 1 86 ? 12.803 -0.246 -20.625 1.00 61.47 86 PRO A C 1
ATOM 688 O O . PRO A 1 86 ? 12.486 -1.340 -21.092 1.00 61.47 86 PRO A O 1
ATOM 691 N N . ALA A 1 87 ? 12.580 0.895 -21.287 1.00 50.62 87 ALA A N 1
ATOM 692 C CA . ALA A 1 87 ? 12.201 0.910 -22.692 1.00 50.62 87 ALA A CA 1
ATOM 693 C C . ALA A 1 87 ? 13.220 0.033 -23.405 1.00 50.62 87 ALA A C 1
ATOM 695 O O . ALA A 1 87 ? 14.400 0.334 -23.270 1.00 50.62 87 ALA A O 1
ATOM 696 N N . MET A 1 88 ? 12.766 -1.037 -24.066 1.00 42.81 88 MET A N 1
ATOM 697 C CA . MET A 1 88 ? 13.539 -2.109 -24.705 1.00 42.81 88 MET A CA 1
ATOM 698 C C . MET A 1 88 ? 14.752 -1.569 -25.494 1.00 42.81 88 MET A C 1
ATOM 700 O O . MET A 1 88 ? 14.752 -1.478 -26.718 1.00 42.81 88 MET A O 1
ATOM 704 N N . LYS A 1 89 ? 15.798 -1.148 -24.788 1.00 41.53 89 LYS A N 1
ATOM 705 C CA . LYS A 1 89 ? 17.038 -0.594 -25.307 1.00 41.53 89 LYS A CA 1
ATOM 706 C C . LYS A 1 89 ? 18.045 -1.676 -25.026 1.00 41.53 89 LYS A C 1
ATOM 708 O O . LYS A 1 89 ? 18.387 -1.964 -23.885 1.00 41.53 89 LYS A O 1
ATOM 713 N N . ARG A 1 90 ? 18.458 -2.309 -26.113 1.00 43.19 90 ARG A N 1
ATOM 714 C CA . ARG A 1 90 ? 19.303 -3.501 -26.214 1.00 43.19 90 ARG A CA 1
ATOM 715 C C . ARG A 1 90 ? 20.741 -3.302 -25.692 1.00 43.19 90 ARG A C 1
ATOM 717 O O . ARG A 1 90 ? 21.647 -4.011 -26.109 1.00 43.19 90 ARG A O 1
ATOM 724 N N . SER A 1 91 ? 20.960 -2.316 -24.831 1.00 47.22 91 SER A N 1
ATOM 725 C CA . SER A 1 91 ? 22.269 -1.784 -24.473 1.00 47.22 91 SER A CA 1
ATOM 726 C C . SER A 1 91 ? 22.163 -0.906 -23.220 1.00 47.22 91 SER A C 1
ATOM 728 O O . SER A 1 91 ? 22.387 0.300 -23.266 1.00 47.22 91 SER A O 1
ATOM 730 N N . MET A 1 92 ? 21.814 -1.507 -22.082 1.00 49.97 92 MET A N 1
ATOM 731 C CA . MET A 1 92 ? 22.224 -0.969 -20.784 1.00 49.97 92 MET A CA 1
ATOM 732 C C . MET A 1 92 ? 23.211 -1.951 -20.148 1.00 49.97 92 MET A C 1
ATOM 734 O O . MET A 1 92 ? 22.921 -3.150 -20.121 1.00 49.97 92 MET A O 1
ATOM 738 N N . PRO A 1 93 ? 24.384 -1.490 -19.679 1.00 48.34 93 PRO A N 1
ATOM 739 C CA . PRO A 1 93 ? 25.269 -2.334 -18.895 1.00 48.34 93 PRO A CA 1
ATOM 740 C C . PRO A 1 93 ? 24.532 -2.778 -17.628 1.00 48.34 93 PRO A C 1
ATOM 742 O O . PRO A 1 93 ? 23.920 -1.973 -16.931 1.00 48.34 93 PRO A O 1
ATOM 745 N N . GLN A 1 94 ? 24.590 -4.076 -17.341 1.00 48.97 94 GLN A N 1
ATOM 746 C CA . GLN A 1 94 ? 23.837 -4.763 -16.283 1.00 48.97 94 GLN A CA 1
ATOM 747 C C . GLN A 1 94 ? 24.254 -4.370 -14.848 1.00 48.97 94 GLN A C 1
ATOM 749 O O . GLN A 1 94 ? 23.873 -5.023 -13.882 1.00 48.97 94 GLN A O 1
ATOM 754 N N . THR A 1 95 ? 25.058 -3.317 -14.707 1.00 52.28 95 THR A N 1
ATOM 755 C CA . THR A 1 95 ? 25.703 -2.882 -13.466 1.00 52.28 95 THR A CA 1
ATOM 756 C C . THR A 1 95 ? 25.004 -1.713 -12.775 1.00 52.28 95 THR A C 1
ATOM 758 O O . THR A 1 95 ? 25.295 -1.468 -11.609 1.00 52.28 95 THR A O 1
ATOM 761 N N . GLU A 1 96 ? 24.078 -1.004 -13.429 1.00 55.53 96 GLU A N 1
ATOM 762 C CA . GLU A 1 96 ? 23.302 0.067 -12.787 1.00 55.53 96 GLU A CA 1
ATOM 763 C C . GLU A 1 96 ? 21.845 -0.357 -12.581 1.00 55.53 96 GLU A C 1
ATOM 765 O O . GLU A 1 96 ? 21.091 -0.567 -13.531 1.00 55.53 96 GLU A O 1
ATOM 770 N N . LEU A 1 97 ? 21.437 -0.481 -11.315 1.00 59.84 97 LEU A N 1
ATOM 771 C CA . LEU A 1 97 ? 20.029 -0.638 -10.959 1.00 59.84 97 LEU A CA 1
ATOM 772 C C . LEU A 1 97 ? 19.269 0.641 -11.352 1.00 59.84 97 LEU A C 1
ATOM 774 O O . LEU A 1 97 ? 19.759 1.739 -11.066 1.00 59.84 97 LEU A O 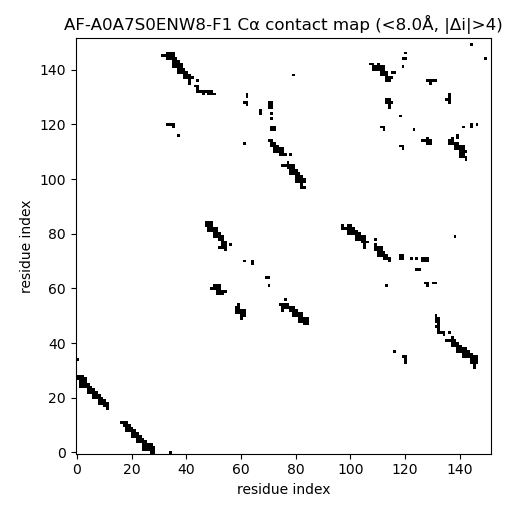1
ATOM 778 N N . PRO A 1 98 ? 18.074 0.535 -11.962 1.00 66.56 98 PRO A N 1
ATOM 779 C CA . PRO A 1 98 ? 17.277 1.707 -12.300 1.00 66.56 98 PRO A CA 1
ATOM 780 C C . PRO A 1 98 ? 17.009 2.531 -11.038 1.00 66.56 98 PRO A C 1
ATOM 782 O O . PRO A 1 98 ? 16.614 1.991 -9.999 1.00 66.56 98 PRO A O 1
ATOM 785 N N . ARG A 1 99 ? 17.241 3.847 -11.122 1.00 77.56 99 ARG A N 1
ATOM 786 C CA . ARG A 1 99 ? 16.934 4.760 -10.017 1.00 77.56 99 ARG A CA 1
ATOM 787 C C . ARG A 1 99 ? 15.418 4.769 -9.801 1.00 77.56 99 ARG A C 1
ATOM 789 O O . ARG A 1 99 ? 14.686 4.987 -10.768 1.00 77.56 99 ARG A O 1
ATOM 796 N N . PRO A 1 100 ? 14.929 4.528 -8.573 1.00 81.50 100 PRO A N 1
ATOM 797 C CA . PRO A 1 100 ? 13.502 4.558 -8.316 1.00 81.50 100 PRO A CA 1
ATOM 798 C C . PRO A 1 100 ? 12.970 5.983 -8.454 1.00 81.50 100 PRO A C 1
ATOM 800 O O . PRO A 1 100 ? 13.573 6.938 -7.969 1.00 81.50 100 PRO A O 1
ATOM 803 N N . SER A 1 101 ? 11.816 6.102 -9.099 1.00 84.69 101 SER A N 1
ATOM 804 C CA . SER A 1 101 ? 11.051 7.352 -9.179 1.00 84.69 101 SER A CA 1
ATOM 805 C C . SER A 1 101 ? 10.317 7.656 -7.871 1.00 84.69 101 SER A C 1
ATOM 807 O O . SER A 1 101 ? 10.080 8.812 -7.539 1.00 84.69 101 SER A O 1
ATOM 809 N N . PHE A 1 102 ? 9.983 6.607 -7.118 1.00 88.00 102 PHE A N 1
ATOM 810 C CA . PHE A 1 102 ? 9.298 6.683 -5.839 1.00 88.00 102 PHE A CA 1
ATOM 811 C C . PHE A 1 102 ? 9.686 5.470 -4.993 1.00 88.00 102 PHE A C 1
ATOM 813 O O . PHE A 1 102 ? 9.813 4.361 -5.517 1.00 88.00 102 PHE A O 1
ATOM 820 N N . LEU A 1 103 ? 9.898 5.683 -3.699 1.00 92.06 103 LEU A N 1
ATOM 821 C CA . LEU A 1 103 ? 10.264 4.651 -2.735 1.00 92.06 103 LEU A CA 1
ATOM 822 C C . LEU A 1 103 ? 9.369 4.814 -1.512 1.00 92.06 103 LEU A C 1
ATOM 824 O O . LEU A 1 103 ? 9.296 5.902 -0.944 1.00 92.06 103 LEU A O 1
ATOM 828 N N . ILE A 1 104 ? 8.737 3.722 -1.103 1.00 93.88 104 ILE A N 1
ATOM 829 C CA . ILE A 1 104 ? 8.058 3.615 0.181 1.00 93.88 104 ILE A CA 1
ATOM 830 C C . ILE A 1 104 ? 8.894 2.674 1.031 1.00 93.88 104 ILE A C 1
ATOM 832 O O . ILE A 1 104 ? 9.093 1.516 0.657 1.00 93.88 104 ILE A O 1
ATOM 836 N N . GLN A 1 105 ? 9.359 3.174 2.171 1.00 94.12 105 GLN A N 1
ATOM 837 C CA . GLN A 1 105 ? 9.975 2.341 3.192 1.00 94.12 105 GLN A CA 1
ATOM 838 C C . GLN A 1 105 ? 8.915 1.921 4.206 1.00 94.12 105 GLN A C 1
ATOM 840 O O . GLN A 1 105 ? 8.193 2.765 4.736 1.00 94.12 105 GLN A O 1
ATOM 845 N N . ALA A 1 106 ? 8.809 0.621 4.452 1.00 91.44 106 ALA A N 1
ATOM 846 C CA . ALA A 1 106 ? 7.809 0.052 5.341 1.00 91.44 106 ALA A CA 1
ATOM 847 C C . ALA A 1 106 ? 8.447 -0.253 6.697 1.00 91.44 106 ALA A C 1
ATOM 849 O O . ALA A 1 106 ? 9.107 -1.272 6.853 1.00 91.44 106 ALA A O 1
ATOM 850 N N . LEU A 1 107 ? 8.281 0.654 7.663 1.00 90.25 107 LEU A N 1
ATOM 851 C CA . LEU A 1 107 ? 8.937 0.532 8.970 1.00 90.25 107 LEU A CA 1
ATOM 852 C C . LEU A 1 107 ? 8.320 -0.590 9.816 1.00 90.25 107 LEU A C 1
ATOM 854 O O . LEU A 1 107 ? 9.039 -1.453 10.306 1.00 90.25 107 LEU A O 1
ATOM 858 N N . ASP A 1 108 ? 6.985 -0.610 9.900 1.00 86.56 108 ASP A N 1
ATOM 859 C CA . ASP A 1 108 ? 6.235 -1.497 10.802 1.00 86.56 108 ASP A CA 1
ATOM 860 C C . ASP A 1 108 ? 5.130 -2.297 10.080 1.00 86.56 108 ASP A C 1
ATOM 862 O O . ASP A 1 108 ? 4.233 -2.857 10.707 1.00 86.56 108 ASP A O 1
ATOM 866 N N . SER A 1 109 ? 5.154 -2.338 8.743 1.00 84.56 109 SER A N 1
ATOM 867 C CA . SER A 1 109 ? 4.147 -3.032 7.928 1.00 84.56 109 SER A CA 1
ATOM 868 C C . SER A 1 109 ? 4.832 -3.955 6.919 1.00 84.56 109 SER A C 1
ATOM 870 O O . SER A 1 109 ? 5.063 -3.573 5.771 1.00 84.56 109 SER A O 1
ATOM 872 N N . PRO A 1 110 ? 5.188 -5.182 7.334 1.00 86.19 110 PRO A N 1
ATOM 873 C CA . PRO A 1 110 ? 5.929 -6.095 6.477 1.00 86.19 110 PRO A CA 1
ATOM 874 C C . PRO A 1 110 ? 5.043 -6.757 5.423 1.00 86.19 110 PRO A C 1
ATOM 876 O O . PRO A 1 110 ? 5.579 -7.430 4.556 1.00 86.19 110 PRO A O 1
ATOM 879 N N . LEU A 1 111 ? 3.712 -6.630 5.488 1.00 90.00 111 LEU A N 1
ATOM 880 C CA . LEU A 1 111 ? 2.781 -7.296 4.577 1.00 90.00 111 LEU A CA 1
ATOM 881 C C . LEU A 1 111 ? 2.066 -6.283 3.686 1.00 90.00 111 LEU A C 1
ATOM 883 O O . LEU A 1 111 ? 1.545 -5.286 4.180 1.00 90.00 111 LEU A O 1
ATOM 887 N N . LEU A 1 112 ? 1.968 -6.565 2.388 1.00 90.69 112 LEU A N 1
ATOM 888 C CA . LEU A 1 112 ? 1.165 -5.757 1.473 1.00 90.69 112 LEU A CA 1
ATOM 889 C C . LEU A 1 112 ? 0.536 -6.568 0.339 1.00 90.69 112 LEU A C 1
ATOM 891 O O . LEU A 1 112 ? 0.978 -7.672 0.035 1.00 90.69 112 LEU A O 1
ATOM 895 N N . SER A 1 113 ? -0.462 -5.993 -0.324 1.00 90.06 113 SER A N 1
ATOM 896 C CA . SER A 1 113 ? -1.017 -6.516 -1.571 1.00 90.06 113 SER A CA 1
ATOM 897 C C . SER A 1 113 ? -0.801 -5.541 -2.720 1.00 90.06 113 SER A C 1
ATOM 899 O O . SER A 1 113 ? -0.910 -4.331 -2.537 1.00 90.06 113 SER A O 1
ATOM 901 N N . PHE A 1 114 ? -0.542 -6.083 -3.909 1.00 88.38 114 PHE A N 1
ATOM 902 C CA . PHE A 1 114 ? -0.607 -5.337 -5.168 1.00 88.38 114 PHE A CA 1
ATOM 903 C C . PHE A 1 114 ? -1.869 -5.661 -5.975 1.00 88.38 114 PHE A C 1
ATOM 905 O O . PHE A 1 114 ? -1.983 -5.195 -7.096 1.00 88.38 114 PHE A O 1
ATOM 912 N N . THR A 1 115 ? -2.766 -6.516 -5.464 1.00 80.00 115 THR A N 1
ATOM 913 C CA . THR A 1 115 ? -3.992 -6.938 -6.165 1.00 80.00 115 THR A CA 1
ATOM 914 C C . THR A 1 115 ? -5.113 -5.922 -5.962 1.00 80.00 115 THR A C 1
ATOM 916 O O . THR A 1 115 ? -5.153 -4.904 -6.639 1.00 80.00 115 THR A O 1
ATOM 919 N N . ASP A 1 116 ? -5.994 -6.184 -5.002 1.00 81.81 116 ASP A N 1
ATOM 920 C CA . ASP A 1 116 ? -6.967 -5.241 -4.479 1.00 81.81 116 ASP A CA 1
ATOM 921 C C . ASP A 1 116 ? -6.988 -5.317 -2.940 1.00 81.81 116 ASP A C 1
ATOM 923 O O . ASP A 1 116 ? -6.345 -6.166 -2.311 1.00 81.81 116 ASP A O 1
ATOM 927 N N . ILE A 1 117 ? -7.765 -4.430 -2.323 1.00 84.75 117 ILE A N 1
ATOM 928 C CA . ILE A 1 117 ? -7.946 -4.376 -0.868 1.00 84.75 117 ILE A CA 1
ATOM 929 C C . ILE A 1 117 ? -8.738 -5.563 -0.296 1.00 84.75 117 ILE A C 1
ATOM 931 O O . ILE A 1 117 ? -8.565 -5.901 0.875 1.00 84.75 117 ILE A O 1
ATOM 935 N N . ASN A 1 118 ? -9.589 -6.221 -1.089 1.00 82.06 118 ASN A N 1
ATOM 936 C CA . ASN A 1 118 ? -10.360 -7.381 -0.641 1.00 82.06 118 ASN A CA 1
ATOM 937 C C . ASN A 1 118 ? -9.438 -8.561 -0.365 1.00 82.06 118 ASN A C 1
ATOM 939 O O . ASN A 1 118 ? -9.717 -9.329 0.549 1.00 82.06 118 ASN A O 1
ATOM 943 N N . HIS A 1 119 ? -8.317 -8.668 -1.075 1.00 76.62 119 HIS A N 1
ATOM 944 C CA . HIS A 1 119 ? -7.323 -9.722 -0.874 1.00 76.62 119 HIS A CA 1
ATOM 945 C C . HIS A 1 119 ? -6.486 -9.569 0.395 1.00 76.62 119 HIS A C 1
ATOM 947 O O . HIS A 1 119 ? -5.798 -10.505 0.802 1.00 76.62 119 HIS A O 1
ATOM 953 N N . LEU A 1 120 ? -6.593 -8.426 1.077 1.00 80.00 120 LEU A N 1
ATOM 954 C CA . LEU A 1 120 ? -6.139 -8.295 2.459 1.00 80.00 120 LEU A CA 1
ATOM 955 C C . LEU A 1 120 ? -7.111 -8.940 3.458 1.00 80.00 120 LEU A C 1
ATOM 957 O O . LEU A 1 120 ? -6.781 -9.002 4.639 1.00 80.00 120 LEU A O 1
ATOM 961 N N . ILE A 1 121 ? -8.296 -9.383 3.018 1.00 77.19 121 ILE A N 1
ATOM 962 C CA . ILE A 1 121 ? -9.351 -10.014 3.830 1.00 77.19 121 ILE A CA 1
ATOM 963 C C . ILE A 1 121 ? -9.690 -11.429 3.331 1.00 77.19 121 ILE A C 1
ATOM 965 O O . ILE A 1 121 ? -9.940 -12.328 4.128 1.00 77.19 121 ILE A O 1
ATOM 969 N N . TRP A 1 122 ? -9.694 -11.651 2.021 1.00 73.06 122 TRP A N 1
ATOM 970 C CA . TRP A 1 122 ? -10.196 -12.868 1.394 1.00 73.06 122 TRP A CA 1
ATOM 971 C C . TRP A 1 122 ? -9.164 -13.448 0.436 1.00 73.06 122 TRP A C 1
ATOM 973 O O . TRP A 1 122 ? -8.696 -12.780 -0.479 1.00 73.06 122 TRP A O 1
ATOM 983 N N . TYR A 1 123 ? -8.830 -14.719 0.628 1.00 68.81 123 TYR A N 1
ATOM 984 C CA . TYR A 1 123 ? -8.006 -15.463 -0.315 1.00 68.81 123 TYR A CA 1
ATOM 985 C C . TYR A 1 123 ? -8.909 -16.182 -1.321 1.00 68.81 123 TYR A C 1
ATOM 987 O O . TYR A 1 123 ? -9.701 -17.035 -0.919 1.00 68.81 123 TYR A O 1
ATOM 995 N N . ASP A 1 124 ? -8.784 -15.859 -2.609 1.00 71.19 124 ASP A N 1
ATOM 996 C CA . ASP A 1 124 ? -9.511 -16.541 -3.690 1.00 71.19 124 ASP A CA 1
ATOM 997 C C . ASP A 1 124 ? -8.624 -17.490 -4.525 1.00 71.19 124 ASP A C 1
ATOM 999 O O . ASP A 1 124 ? -9.132 -18.234 -5.357 1.00 71.19 124 ASP A O 1
ATOM 1003 N N . GLY A 1 125 ? -7.303 -17.491 -4.295 1.00 65.06 125 GLY A N 1
ATOM 1004 C CA . GLY A 1 125 ? -6.307 -18.339 -4.964 1.00 65.06 125 GLY A CA 1
ATOM 1005 C C . GLY A 1 125 ? -6.106 -18.090 -6.462 1.00 65.06 125 GLY A C 1
ATOM 1006 O O . GLY A 1 125 ? -5.194 -18.665 -7.056 1.00 65.06 125 GLY A O 1
ATOM 1007 N N . THR A 1 126 ? -6.927 -17.242 -7.078 1.00 69.31 126 THR A N 1
ATOM 1008 C CA . THR A 1 126 ? -6.954 -17.017 -8.531 1.00 69.31 126 THR A CA 1
ATOM 1009 C C . THR A 1 126 ? -6.546 -15.605 -8.920 1.00 69.31 126 THR A C 1
ATOM 1011 O O . THR A 1 126 ? -6.036 -15.384 -10.022 1.00 69.31 126 THR A O 1
ATOM 1014 N N . SER A 1 127 ? -6.738 -14.641 -8.025 1.00 72.94 127 SER A N 1
ATOM 1015 C CA . SER A 1 127 ? -6.390 -13.250 -8.273 1.00 72.94 127 SER A CA 1
ATOM 1016 C C . SER A 1 127 ? -4.886 -13.039 -8.409 1.00 72.94 127 SER A C 1
ATOM 1018 O O . SER A 1 127 ? -4.054 -13.629 -7.719 1.00 72.94 127 SER A O 1
ATOM 1020 N N . SER A 1 128 ? -4.529 -12.181 -9.355 1.00 73.56 128 SER A N 1
ATOM 1021 C CA . SER A 1 128 ? -3.154 -11.794 -9.657 1.00 73.56 128 SER A CA 1
ATOM 1022 C C . SER A 1 128 ? -3.080 -10.271 -9.708 1.00 73.56 128 SER A C 1
ATOM 1024 O O . SER A 1 128 ? -4.088 -9.646 -10.048 1.00 73.56 128 SER A O 1
ATOM 1026 N N . PRO A 1 129 ? -1.932 -9.655 -9.367 1.00 76.50 129 PRO A N 1
ATOM 1027 C CA . PRO A 1 129 ? -1.810 -8.204 -9.407 1.00 76.50 129 PRO A CA 1
ATOM 1028 C C . PRO A 1 129 ? -2.205 -7.662 -10.793 1.00 76.50 129 PRO A C 1
ATOM 1030 O O . PRO A 1 129 ? -1.837 -8.281 -11.802 1.00 76.50 129 PRO A O 1
ATOM 1033 N N . PRO A 1 130 ? -2.957 -6.545 -10.872 1.00 76.50 130 PRO A N 1
ATOM 1034 C CA . PRO A 1 130 ? -3.339 -5.947 -12.138 1.00 76.50 130 PRO A CA 1
ATOM 1035 C C . PRO A 1 130 ? -2.073 -5.530 -12.881 1.00 76.50 130 PRO A C 1
ATOM 1037 O O . PRO A 1 130 ? -1.025 -5.319 -12.279 1.00 76.50 130 PRO A O 1
ATOM 1040 N N . ARG A 1 131 ? -2.126 -5.435 -14.208 1.00 74.44 131 ARG A N 1
ATOM 1041 C CA . ARG A 1 131 ? -0.914 -5.127 -14.984 1.00 74.44 131 ARG A CA 1
ATOM 1042 C C . ARG A 1 131 ? -0.284 -3.811 -14.493 1.00 74.44 131 ARG A C 1
ATOM 1044 O O . ARG A 1 131 ? -1.026 -2.915 -14.117 1.00 74.44 131 ARG A O 1
ATOM 1051 N N . PRO A 1 132 ? 1.048 -3.630 -14.573 1.00 69.81 132 PRO A N 1
ATOM 1052 C CA . PRO A 1 132 ? 1.701 -2.382 -14.154 1.00 69.81 132 PRO A CA 1
ATOM 1053 C C . PRO A 1 132 ? 1.108 -1.108 -14.780 1.00 69.81 132 PRO A C 1
ATOM 1055 O O . PRO A 1 132 ? 1.155 -0.035 -14.194 1.00 69.81 132 PRO A O 1
ATOM 1058 N N . SER A 1 133 ? 0.558 -1.236 -15.992 1.00 66.50 133 SER A N 1
ATOM 1059 C CA . SER A 1 133 ? -0.094 -0.162 -16.745 1.00 66.50 133 SER A CA 1
ATOM 1060 C C . SER A 1 133 ? -1.545 0.112 -16.331 1.00 66.50 133 SER A C 1
ATOM 1062 O O . SER A 1 133 ? -2.186 0.972 -16.929 1.00 66.50 133 SER A O 1
ATOM 1064 N N . ASP A 1 134 ? -2.098 -0.679 -15.416 1.00 71.31 134 ASP A N 1
ATOM 1065 C CA . ASP A 1 134 ? -3.460 -0.534 -14.920 1.00 71.31 134 ASP A CA 1
ATOM 1066 C C . ASP A 1 134 ? -3.518 0.625 -13.910 1.00 71.31 134 ASP A C 1
ATOM 1068 O O . ASP A 1 134 ? -2.715 0.649 -12.974 1.00 71.31 134 ASP A O 1
ATOM 1072 N N . PRO A 1 135 ? -4.455 1.578 -14.052 1.00 62.69 135 PRO A N 1
ATOM 1073 C CA . PRO A 1 135 ? -4.677 2.621 -13.054 1.00 62.69 135 PRO A CA 1
ATOM 1074 C C . PRO A 1 135 ? -4.967 2.089 -11.644 1.00 62.69 135 PRO A C 1
ATOM 1076 O O . PRO A 1 135 ? -4.768 2.820 -10.679 1.00 62.69 135 PRO A O 1
ATOM 1079 N N . ALA A 1 136 ? -5.436 0.844 -11.520 1.00 69.81 136 ALA A N 1
ATOM 1080 C CA . ALA A 1 136 ? -5.701 0.188 -10.243 1.00 69.81 136 ALA A CA 1
ATOM 1081 C C . ALA A 1 136 ? -4.447 -0.417 -9.576 1.00 69.81 136 ALA A C 1
ATOM 1083 O O . ALA A 1 136 ? -4.568 -1.028 -8.515 1.00 69.81 136 ALA A O 1
ATOM 1084 N N . ALA A 1 137 ? -3.252 -0.294 -10.169 1.00 78.06 137 ALA A N 1
ATOM 1085 C CA . ALA A 1 137 ? -2.023 -0.911 -9.665 1.00 78.06 137 ALA A CA 1
ATOM 1086 C C . ALA A 1 137 ? -1.462 -0.220 -8.404 1.00 78.06 137 ALA A C 1
ATOM 1088 O O . ALA A 1 137 ? -0.421 0.431 -8.425 1.00 78.06 137 ALA A O 1
ATOM 1089 N N . ALA A 1 138 ? -2.106 -0.412 -7.262 1.00 87.88 138 ALA A N 1
ATOM 1090 C CA . ALA A 1 138 ? -1.701 0.186 -5.996 1.00 87.88 138 ALA A CA 1
ATOM 1091 C C . ALA A 1 138 ? -0.748 -0.704 -5.179 1.00 87.88 138 ALA A C 1
ATOM 1093 O O . ALA A 1 138 ? -0.654 -1.913 -5.389 1.00 87.88 138 ALA A O 1
ATOM 1094 N N . ALA A 1 139 ? -0.085 -0.108 -4.187 1.00 91.38 139 ALA A N 1
ATOM 1095 C CA . ALA A 1 139 ? 0.548 -0.843 -3.093 1.00 91.38 139 ALA A CA 1
ATOM 1096 C C . ALA A 1 139 ? -0.288 -0.680 -1.812 1.00 91.38 139 ALA A C 1
ATOM 1098 O O . ALA A 1 139 ? -0.378 0.421 -1.263 1.00 91.38 139 ALA A O 1
ATOM 1099 N N . HIS A 1 140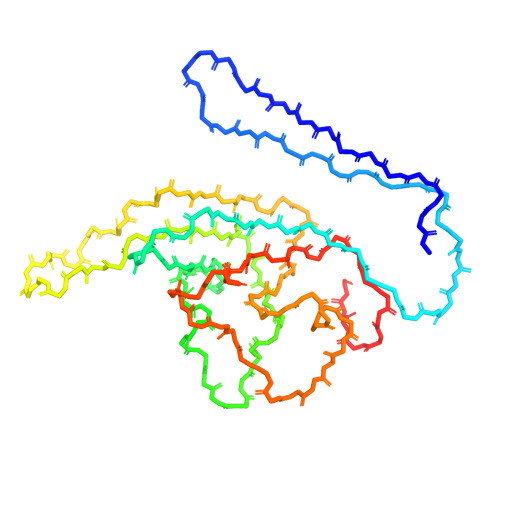 ? -0.901 -1.765 -1.336 1.00 92.69 140 HIS A N 1
ATOM 1100 C CA . HIS A 1 140 ? -1.786 -1.779 -0.168 1.00 92.69 140 HIS A CA 1
ATOM 1101 C C . HIS A 1 140 ? -1.089 -2.396 1.047 1.00 92.69 140 HIS A C 1
ATOM 1103 O O . HIS A 1 140 ? -1.049 -3.618 1.186 1.00 92.69 140 HIS A O 1
ATOM 1109 N N . PHE A 1 141 ? -0.556 -1.566 1.939 1.00 92.94 141 PHE A N 1
ATOM 1110 C CA . PHE A 1 141 ? 0.144 -2.006 3.147 1.00 92.94 141 PHE A CA 1
ATOM 1111 C C . PHE A 1 141 ? -0.830 -2.435 4.232 1.00 92.94 141 PHE A C 1
ATOM 1113 O O . PHE A 1 141 ? -1.709 -1.668 4.626 1.00 92.94 141 PHE A O 1
ATOM 1120 N N . ASN A 1 142 ? -0.660 -3.651 4.740 1.00 91.12 142 ASN A N 1
ATOM 1121 C CA . ASN A 1 142 ? -1.463 -4.191 5.819 1.00 91.12 142 ASN A CA 1
ATOM 1122 C C . ASN A 1 142 ? -0.943 -3.688 7.172 1.00 91.12 142 ASN A C 1
ATOM 1124 O O . ASN A 1 142 ? 0.154 -4.037 7.605 1.00 91.12 142 ASN A O 1
ATOM 1128 N N . LEU A 1 143 ? -1.740 -2.857 7.838 1.00 89.62 143 LEU A N 1
ATOM 1129 C CA . LEU A 1 143 ? -1.408 -2.273 9.141 1.00 89.62 143 LEU A CA 1
ATOM 1130 C C . LEU A 1 143 ? -1.895 -3.150 10.297 1.00 89.62 143 LEU A C 1
ATOM 1132 O O . LEU A 1 143 ? -1.327 -3.147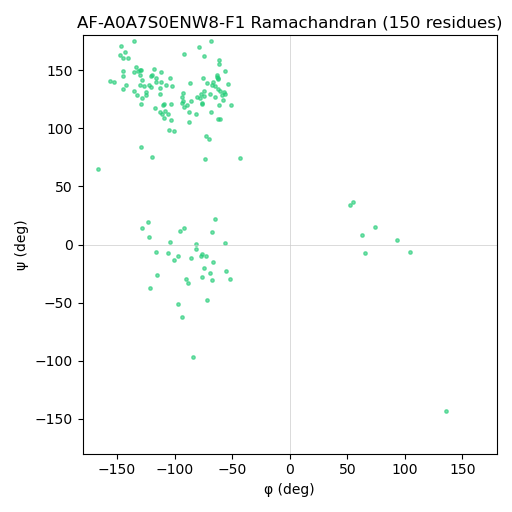 11.383 1.00 89.62 143 LEU A O 1
ATOM 1136 N N . HIS A 1 144 ? -2.982 -3.879 10.073 1.00 86.50 144 HIS A N 1
ATOM 1137 C CA . HIS A 1 144 ? -3.545 -4.820 11.026 1.00 86.50 144 HIS A CA 1
ATOM 1138 C C . HIS A 1 144 ? -4.368 -5.852 10.268 1.00 86.50 144 HIS A C 1
ATOM 1140 O O . HIS A 1 144 ? -5.134 -5.497 9.369 1.00 86.50 144 HIS A O 1
ATOM 1146 N N . ASN A 1 145 ? -4.285 -7.109 10.689 1.00 81.50 145 ASN A N 1
ATOM 1147 C CA . ASN A 1 145 ? -5.192 -8.156 10.256 1.00 81.50 145 ASN A CA 1
ATOM 1148 C C . ASN A 1 145 ? -5.446 -9.127 11.407 1.00 81.50 145 ASN A C 1
ATOM 1150 O O . ASN A 1 145 ? -4.547 -9.400 12.199 1.00 81.50 145 ASN A O 1
ATOM 1154 N N . ASN A 1 146 ? -6.658 -9.658 11.509 1.00 78.88 146 ASN A N 1
ATOM 1155 C CA . ASN A 1 146 ? -6.988 -10.715 12.469 1.00 78.88 146 ASN A CA 1
ATOM 1156 C C . ASN A 1 146 ? -7.568 -11.969 11.791 1.00 78.88 146 ASN A C 1
ATOM 1158 O O . ASN A 1 146 ? -8.219 -12.788 12.447 1.00 78.88 146 ASN A O 1
ATOM 1162 N N . LEU A 1 147 ? -7.331 -12.121 10.486 1.00 71.31 147 LEU A N 1
ATOM 1163 C CA . LEU A 1 147 ? -7.630 -13.343 9.750 1.00 71.31 147 LEU A CA 1
ATOM 1164 C C . LEU A 1 147 ? -6.824 -14.525 10.289 1.00 71.31 147 LEU A C 1
ATOM 1166 O O . LEU A 1 147 ? -5.650 -14.419 10.642 1.00 71.31 147 LEU A O 1
ATOM 1170 N N . TRP A 1 148 ? -7.459 -15.690 10.308 1.00 54.75 148 TRP A N 1
ATOM 1171 C CA . TRP A 1 148 ? -6.772 -16.945 10.580 1.00 54.75 148 TRP A CA 1
ATOM 1172 C C . TRP A 1 148 ? -5.953 -17.353 9.352 1.00 54.75 148 TRP A C 1
ATOM 1174 O O . TRP A 1 148 ? -6.465 -17.336 8.237 1.00 54.75 148 TRP A O 1
ATOM 1184 N N . GLY A 1 149 ? -4.688 -17.727 9.558 1.00 53.00 149 GLY A N 1
ATOM 1185 C CA . GLY A 1 149 ? -3.767 -18.114 8.479 1.00 53.00 149 GLY A CA 1
ATOM 1186 C C . GLY A 1 149 ? -2.710 -17.064 8.123 1.00 53.00 149 GLY A C 1
ATOM 1187 O O . GLY A 1 149 ? -1.789 -17.377 7.375 1.00 53.00 149 GLY A O 1
ATOM 1188 N N . THR A 1 150 ? -2.772 -15.863 8.704 1.00 46.97 150 THR A N 1
ATOM 1189 C CA . THR A 1 150 ? -1.657 -14.905 8.712 1.00 46.97 150 THR A CA 1
ATOM 1190 C C . THR A 1 150 ? -1.004 -14.933 10.092 1.00 46.97 150 THR A C 1
ATOM 1192 O O . THR A 1 150 ? -1.604 -14.481 11.066 1.00 46.97 150 THR A O 1
ATOM 1195 N N . ALA A 1 151 ? 0.189 -15.520 10.202 1.00 35.09 151 ALA A N 1
ATOM 1196 C CA . ALA A 1 151 ? 1.009 -15.382 11.402 1.00 35.09 151 ALA A CA 1
ATOM 1197 C C . ALA A 1 151 ? 1.651 -13.986 11.387 1.00 35.09 151 ALA A C 1
ATOM 1199 O O . ALA A 1 151 ? 2.323 -13.648 10.413 1.00 35.09 151 ALA A O 1
ATOM 1200 N N . PHE A 1 152 ? 1.395 -13.197 12.432 1.00 43.66 152 PHE A N 1
ATOM 1201 C CA . PHE A 1 152 ? 2.108 -11.953 12.726 1.00 43.66 152 PHE A CA 1
ATOM 1202 C C . PHE A 1 152 ? 3.227 -12.233 13.721 1.00 43.66 152 PHE A C 1
ATOM 1204 O O . PHE A 1 152 ? 2.946 -12.959 14.705 1.00 43.66 152 PHE A O 1
#